Protein AF-A0AAW8TRD3-F1 (afdb_monomer_lite)

Foldseek 3Di:
DKDKDWDDDLPHIDIDIDDDPDDVVVVVVVVVVVRVLCCLADPPPDCNRQVNVVVVCPPPDDDDGDPVNVVVVVVQVVQCPDPPHPRDPD

Structure (mmCIF, N/CA/C/O backbone):
data_AF-A0AAW8TRD3-F1
#
_entry.id   AF-A0AAW8TRD3-F1
#
loop_
_atom_site.group_PDB
_atom_site.id
_atom_site.type_symbol
_atom_site.label_atom_id
_atom_site.label_alt_id
_atom_site.label_comp_id
_atom_site.label_asym_id
_atom_site.label_entity_id
_atom_site.label_seq_id
_atom_site.pdbx_PDB_ins_code
_atom_site.Cartn_x
_atom_site.Cartn_y
_atom_site.Cartn_z
_atom_site.occupancy
_atom_site.B_iso_or_equiv
_atom_site.auth_seq_id
_atom_site.auth_comp_id
_atom_site.auth_asym_id
_atom_site.auth_atom_id
_atom_site.pdbx_PDB_model_num
ATOM 1 N N . MET A 1 1 ? 24.884 0.362 -15.402 1.00 78.31 1 MET A N 1
ATOM 2 C CA . MET A 1 1 ? 24.105 1.121 -16.416 1.00 78.31 1 MET A CA 1
ATOM 3 C C . MET A 1 1 ? 23.114 1.993 -15.671 1.00 78.31 1 MET A C 1
ATOM 5 O O . MET A 1 1 ? 22.435 1.497 -14.782 1.00 78.31 1 MET A O 1
ATOM 9 N N . GLN A 1 2 ? 23.043 3.278 -16.016 1.00 90.31 2 GLN A N 1
ATOM 10 C CA . GLN A 1 2 ? 22.176 4.237 -15.331 1.00 90.31 2 GLN A CA 1
ATOM 11 C C . GLN A 1 2 ? 20.877 4.424 -16.107 1.00 90.31 2 GLN A C 1
ATOM 13 O O . GLN A 1 2 ? 20.908 4.638 -17.320 1.00 90.31 2 GLN A O 1
ATOM 18 N N . ALA A 1 3 ? 19.745 4.347 -15.416 1.00 95.81 3 ALA A N 1
ATOM 19 C CA . ALA A 1 3 ? 18.433 4.564 -16.008 1.00 95.81 3 ALA A CA 1
ATOM 20 C C . ALA A 1 3 ? 17.483 5.226 -15.006 1.00 95.81 3 ALA A C 1
ATOM 22 O O . ALA A 1 3 ? 17.605 5.036 -13.797 1.00 95.81 3 ALA A O 1
ATOM 23 N N . SER A 1 4 ? 16.507 5.977 -15.509 1.00 96.88 4 SER A N 1
ATOM 24 C CA . SER A 1 4 ? 15.442 6.564 -14.698 1.00 96.88 4 SER A CA 1
ATOM 25 C C . SER A 1 4 ? 14.066 6.328 -15.304 1.00 96.88 4 SER A C 1
ATOM 27 O O . SER A 1 4 ? 13.921 6.146 -16.514 1.00 96.88 4 SER A O 1
ATOM 29 N N . LYS A 1 5 ? 13.048 6.337 -14.444 1.00 97.56 5 LYS A N 1
ATOM 30 C CA . LYS A 1 5 ? 11.639 6.241 -14.822 1.00 97.56 5 LYS A CA 1
ATOM 31 C C . LYS A 1 5 ? 10.782 7.047 -13.851 1.00 97.56 5 LYS A C 1
ATOM 33 O O . LYS A 1 5 ? 11.082 7.110 -12.662 1.00 97.56 5 LYS A O 1
ATOM 38 N N . GLN A 1 6 ? 9.709 7.631 -14.374 1.00 97.94 6 GLN A N 1
ATOM 39 C CA . GLN A 1 6 ? 8.691 8.325 -13.594 1.00 97.94 6 GLN A CA 1
ATOM 40 C C . GLN A 1 6 ? 7.339 7.626 -13.770 1.00 97.94 6 GLN A C 1
ATOM 42 O O . GLN A 1 6 ? 6.959 7.274 -14.890 1.00 97.94 6 GLN A O 1
ATOM 47 N N . TRP A 1 7 ? 6.591 7.471 -12.679 1.00 98.06 7 TRP A N 1
ATOM 48 C CA . TRP A 1 7 ? 5.189 7.052 -12.689 1.00 98.06 7 TRP A CA 1
ATOM 49 C C . TRP A 1 7 ? 4.299 8.164 -12.146 1.00 98.06 7 TRP A C 1
ATOM 51 O O . TRP A 1 7 ? 4.659 8.837 -11.185 1.00 98.06 7 TRP A O 1
ATOM 61 N N . ARG A 1 8 ? 3.098 8.320 -12.711 1.00 96.75 8 ARG A N 1
ATOM 62 C CA . ARG A 1 8 ? 2.026 9.128 -12.116 1.00 96.75 8 ARG A CA 1
ATOM 63 C C . ARG A 1 8 ? 0.989 8.191 -11.500 1.00 96.75 8 ARG A C 1
ATOM 65 O O . ARG A 1 8 ? 0.157 7.645 -12.219 1.00 96.75 8 ARG A O 1
ATOM 72 N N . MET A 1 9 ? 1.066 7.975 -10.189 1.00 94.12 9 MET A N 1
ATOM 73 C CA . MET A 1 9 ? 0.266 6.995 -9.438 1.00 94.12 9 MET A CA 1
ATOM 74 C C . MET A 1 9 ? 0.003 7.497 -8.013 1.00 94.12 9 MET A C 1
ATOM 76 O O . MET A 1 9 ? 0.690 8.399 -7.544 1.00 94.12 9 MET A O 1
ATOM 80 N N . MET A 1 10 ? -0.996 6.932 -7.321 1.00 92.31 10 MET A N 1
ATOM 81 C CA . MET A 1 10 ? -1.291 7.244 -5.908 1.00 92.31 10 MET A CA 1
ATOM 82 C C . MET A 1 10 ? -1.456 8.754 -5.619 1.00 92.31 10 MET A C 1
ATOM 84 O O . MET A 1 10 ? -1.114 9.239 -4.546 1.00 92.31 10 MET A O 1
ATOM 88 N N . GLY A 1 11 ? -1.954 9.521 -6.597 1.00 93.75 11 GLY A N 1
ATOM 89 C CA . GLY A 1 11 ? -2.145 10.972 -6.473 1.00 93.75 11 GLY A CA 1
ATOM 90 C C . GLY A 1 11 ? -0.868 11.820 -6.569 1.00 93.75 11 GLY A C 1
AT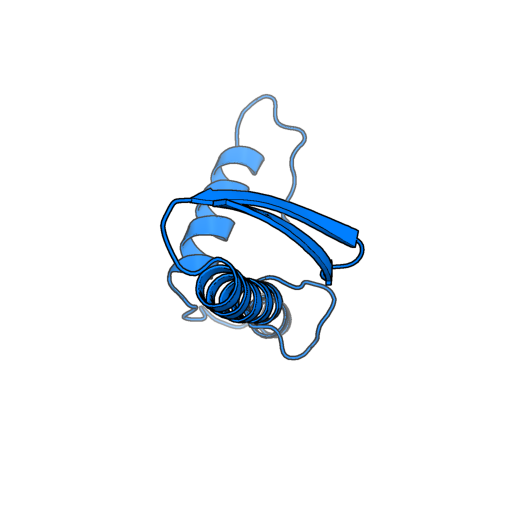OM 91 O O . GLY A 1 11 ? -0.938 13.023 -6.334 1.00 93.75 11 GLY A O 1
ATOM 92 N N . THR A 1 12 ? 0.276 11.237 -6.937 1.00 96.12 12 THR A N 1
ATOM 93 C CA . THR A 1 12 ? 1.573 11.926 -7.015 1.00 96.12 12 THR A CA 1
ATOM 94 C C . THR A 1 12 ? 2.404 11.471 -8.226 1.00 96.12 12 THR A C 1
ATOM 96 O O . THR A 1 12 ? 1.963 10.649 -9.037 1.00 96.12 12 THR A O 1
ATOM 99 N N . PHE A 1 13 ? 3.605 12.033 -8.366 1.00 97.81 13 PHE A N 1
ATOM 100 C CA . PHE A 1 13 ? 4.670 11.511 -9.216 1.00 97.81 13 PHE A CA 1
ATOM 101 C C . PHE A 1 13 ? 5.666 10.715 -8.364 1.00 97.81 13 PHE A C 1
ATOM 103 O O . PHE A 1 13 ? 6.007 11.123 -7.255 1.00 97.81 13 PHE A O 1
ATOM 110 N N . ILE A 1 14 ? 6.105 9.571 -8.880 1.00 97.69 14 ILE A N 1
ATOM 111 C CA . ILE A 1 14 ? 7.125 8.710 -8.281 1.00 97.69 14 ILE A CA 1
ATOM 112 C C . ILE A 1 14 ? 8.288 8.665 -9.265 1.00 97.69 14 ILE A C 1
ATOM 114 O O . ILE A 1 14 ? 8.143 8.110 -10.352 1.00 97.69 14 ILE A O 1
ATOM 118 N N . ASP A 1 15 ? 9.418 9.251 -8.887 1.00 97.56 15 ASP A N 1
ATOM 119 C CA . ASP A 1 15 ? 10.653 9.250 -9.669 1.00 97.56 15 ASP A CA 1
ATOM 120 C C . ASP A 1 15 ? 11.620 8.206 -9.115 1.00 97.56 15 ASP A C 1
ATOM 122 O O . ASP A 1 15 ? 11.914 8.195 -7.918 1.00 97.56 15 ASP A O 1
ATOM 126 N N . LEU A 1 16 ? 12.142 7.341 -9.983 1.00 96.88 16 LEU A N 1
ATOM 127 C CA . LEU A 1 16 ? 13.156 6.361 -9.618 1.00 96.88 16 LEU A CA 1
ATOM 128 C C . LEU A 1 16 ? 14.342 6.433 -10.569 1.00 96.88 16 LEU A C 1
ATOM 130 O O . LEU A 1 16 ? 14.184 6.477 -11.789 1.00 96.88 16 LEU A O 1
ATOM 134 N N . TRP A 1 17 ? 15.534 6.386 -9.988 1.00 96.50 17 TRP A N 1
ATOM 135 C CA . TRP A 1 17 ? 16.798 6.265 -10.695 1.00 96.50 17 TRP A CA 1
ATOM 136 C C . TRP A 1 17 ? 17.531 5.027 -10.191 1.00 96.50 17 TRP A C 1
ATOM 138 O O . TRP A 1 17 ? 17.544 4.753 -8.990 1.00 96.50 17 TRP A O 1
ATOM 148 N N . ILE A 1 18 ? 18.117 4.270 -11.110 1.00 94.62 18 ILE A N 1
ATOM 149 C CA . ILE A 1 18 ? 18.801 3.014 -10.825 1.00 94.62 18 ILE A CA 1
ATOM 150 C C . ILE A 1 18 ? 20.152 3.039 -11.536 1.00 94.62 18 ILE A C 1
ATOM 152 O O . ILE A 1 18 ? 20.212 3.315 -12.735 1.00 94.62 18 ILE A O 1
ATOM 156 N N . ASP A 1 19 ? 21.215 2.701 -10.806 1.00 94.88 19 ASP A N 1
ATOM 157 C CA . ASP A 1 19 ? 22.495 2.287 -11.382 1.00 94.88 19 ASP A CA 1
ATOM 158 C C . ASP A 1 19 ? 22.691 0.803 -11.105 1.00 94.88 19 ASP A C 1
ATOM 160 O O . ASP A 1 19 ? 22.802 0.377 -9.953 1.00 94.88 19 ASP A O 1
ATOM 164 N N . SER A 1 20 ? 22.649 -0.001 -12.159 1.00 92.31 20 SER A N 1
ATOM 165 C CA . SER A 1 20 ? 22.790 -1.446 -12.050 1.00 92.31 20 SER A CA 1
ATOM 166 C C . SER A 1 20 ? 23.418 -2.023 -13.305 1.00 92.31 20 SER A C 1
ATOM 168 O O . SER A 1 20 ? 23.180 -1.540 -14.411 1.00 92.31 20 SER A O 1
ATOM 170 N N . ASP A 1 21 ? 24.200 -3.084 -13.148 1.00 93.00 21 ASP A N 1
ATOM 171 C CA . ASP A 1 21 ? 24.690 -3.882 -14.276 1.00 93.00 21 ASP A CA 1
ATOM 172 C C . ASP A 1 21 ? 23.626 -4.857 -14.811 1.00 93.00 21 ASP A C 1
ATOM 174 O O . ASP A 1 21 ? 23.846 -5.545 -15.807 1.00 93.00 21 ASP A O 1
ATOM 178 N N . LEU A 1 22 ? 22.463 -4.921 -14.154 1.00 92.38 22 LEU A N 1
ATOM 179 C CA . LEU A 1 22 ? 21.309 -5.698 -14.586 1.00 92.38 22 LEU A CA 1
ATOM 180 C C . LEU A 1 22 ? 20.471 -4.955 -15.636 1.00 92.38 22 LEU A C 1
ATOM 182 O O . LEU A 1 22 ? 20.631 -3.764 -15.893 1.00 92.38 22 LEU A O 1
ATOM 186 N N . ASP A 1 23 ? 19.521 -5.685 -16.214 1.00 94.00 23 ASP A N 1
ATOM 187 C CA . ASP A 1 23 ? 18.538 -5.156 -17.155 1.00 94.00 23 ASP A CA 1
ATOM 188 C C . ASP A 1 23 ? 17.556 -4.199 -16.452 1.00 94.00 23 ASP A C 1
ATOM 190 O O . ASP A 1 23 ? 16.585 -4.623 -15.814 1.00 94.00 23 ASP A O 1
ATOM 194 N N . CYS A 1 24 ? 17.823 -2.895 -16.566 1.00 94.12 24 CYS A N 1
ATOM 195 C CA . CYS A 1 24 ? 17.015 -1.848 -15.944 1.00 94.12 24 CYS A CA 1
ATOM 196 C C . CYS A 1 24 ? 15.548 -1.863 -16.404 1.00 94.12 24 CYS A C 1
ATOM 198 O O . CYS A 1 24 ? 14.671 -1.535 -15.606 1.00 94.12 24 CYS A O 1
ATOM 200 N N . GLU A 1 25 ? 15.246 -2.264 -17.646 1.00 93.62 25 GLU A N 1
ATOM 201 C CA . GLU A 1 25 ? 13.859 -2.314 -18.129 1.00 93.62 25 GLU A CA 1
ATOM 202 C C . GLU A 1 25 ? 13.056 -3.381 -17.388 1.00 93.62 25 GLU A C 1
ATOM 204 O O . GLU A 1 25 ? 11.948 -3.106 -16.919 1.00 93.62 25 GLU A O 1
ATOM 209 N N . LYS A 1 26 ? 13.637 -4.572 -17.196 1.00 95.25 26 LYS A N 1
ATOM 210 C CA . LYS A 1 26 ? 13.006 -5.636 -16.400 1.00 95.25 26 LYS A CA 1
ATOM 211 C C . LYS A 1 26 ? 12.789 -5.215 -14.952 1.00 95.25 26 LYS A C 1
ATOM 213 O O . LYS A 1 26 ? 11.732 -5.498 -14.392 1.00 95.25 26 LYS A O 1
ATOM 218 N N . ILE A 1 27 ? 13.751 -4.508 -14.355 1.00 96.19 27 ILE A N 1
ATOM 219 C CA . ILE A 1 27 ? 13.597 -3.978 -12.995 1.00 96.19 27 ILE A CA 1
ATOM 220 C C . ILE A 1 27 ? 12.421 -2.998 -12.941 1.00 96.19 27 ILE A C 1
ATOM 222 O O . ILE A 1 27 ? 11.559 -3.115 -12.072 1.00 96.19 27 ILE A O 1
ATOM 226 N N . PHE A 1 28 ? 12.331 -2.069 -13.893 1.00 97.44 28 PHE A N 1
ATOM 227 C CA . PHE A 1 28 ? 11.224 -1.119 -13.938 1.00 97.44 28 PHE A CA 1
ATOM 228 C C . PHE A 1 28 ? 9.862 -1.773 -14.178 1.00 97.44 28 PHE A C 1
ATOM 230 O O . PHE A 1 28 ? 8.865 -1.237 -13.692 1.00 97.44 28 PHE A O 1
ATOM 237 N N . ILE A 1 29 ? 9.783 -2.882 -14.917 1.00 97.12 29 ILE A N 1
ATOM 238 C CA . ILE A 1 29 ? 8.537 -3.652 -15.072 1.00 97.12 29 ILE A CA 1
ATOM 239 C C . ILE A 1 29 ? 8.115 -4.223 -13.717 1.00 97.12 29 ILE A C 1
ATOM 241 O O . ILE A 1 29 ? 7.021 -3.908 -13.257 1.00 97.12 29 ILE A O 1
ATOM 245 N N . ASN A 1 30 ? 9.017 -4.926 -13.026 1.00 97.19 30 ASN A N 1
ATOM 246 C CA . ASN A 1 30 ? 8.727 -5.511 -11.713 1.00 97.19 30 ASN A CA 1
ATOM 247 C C . ASN A 1 30 ? 8.278 -4.452 -10.694 1.00 97.19 30 ASN A C 1
ATOM 249 O O . ASN A 1 30 ? 7.298 -4.649 -9.982 1.00 97.19 30 ASN A O 1
ATOM 253 N N . ILE A 1 31 ? 8.949 -3.295 -10.668 1.00 97.12 31 ILE A N 1
ATOM 254 C CA . ILE A 1 31 ? 8.572 -2.177 -9.790 1.00 97.12 31 ILE A CA 1
ATOM 255 C C . ILE A 1 31 ? 7.203 -1.610 -10.172 1.00 97.12 31 ILE A C 1
ATOM 257 O O . ILE A 1 31 ? 6.431 -1.234 -9.296 1.00 97.12 31 ILE A O 1
ATOM 261 N N . THR A 1 32 ? 6.872 -1.551 -11.465 1.00 97.75 32 THR A N 1
ATOM 262 C CA . THR A 1 32 ? 5.546 -1.087 -11.903 1.00 97.75 32 THR A CA 1
ATOM 263 C C . THR A 1 32 ? 4.451 -2.020 -11.384 1.00 97.75 32 THR A C 1
ATOM 265 O O . THR A 1 32 ? 3.454 -1.538 -10.847 1.00 97.75 32 THR A O 1
ATOM 268 N N . ASP A 1 33 ? 4.651 -3.333 -11.496 1.00 98.06 33 ASP A N 1
ATOM 269 C CA . ASP A 1 33 ? 3.696 -4.333 -11.011 1.00 98.06 33 ASP A CA 1
ATOM 270 C C . ASP A 1 33 ? 3.536 -4.261 -9.487 1.00 98.06 33 ASP A C 1
ATOM 272 O O . ASP A 1 33 ? 2.417 -4.297 -8.969 1.00 98.06 33 ASP A O 1
ATOM 276 N N . GLU A 1 34 ? 4.640 -4.069 -8.763 1.00 97.06 34 GLU A N 1
ATOM 277 C CA . GLU A 1 34 ? 4.618 -3.903 -7.311 1.00 97.06 34 GLU A CA 1
ATOM 278 C C . GLU A 1 34 ? 3.901 -2.609 -6.893 1.00 97.06 34 GLU A C 1
ATOM 280 O O . GLU A 1 34 ? 3.032 -2.644 -6.022 1.00 97.06 34 GLU A O 1
ATOM 285 N N . LEU A 1 35 ? 4.156 -1.477 -7.560 1.00 97.19 35 LEU A N 1
ATOM 286 C CA . LEU A 1 35 ? 3.435 -0.220 -7.314 1.00 97.19 35 LEU A CA 1
ATOM 287 C C . LEU A 1 35 ? 1.925 -0.361 -7.552 1.00 97.19 35 LEU A C 1
ATOM 289 O O . LEU A 1 35 ? 1.126 0.195 -6.793 1.00 97.19 35 LEU A O 1
ATOM 293 N N . LEU A 1 36 ? 1.514 -1.104 -8.583 1.00 97.06 36 LEU A N 1
ATOM 294 C CA . LEU A 1 36 ? 0.100 -1.382 -8.852 1.00 97.06 36 LEU A CA 1
ATOM 295 C C . LEU A 1 36 ? -0.520 -2.245 -7.747 1.00 97.06 36 LEU A C 1
ATOM 297 O O . LEU A 1 36 ? -1.612 -1.924 -7.270 1.00 97.06 36 LEU A O 1
ATOM 301 N N . ALA A 1 37 ? 0.183 -3.286 -7.294 1.00 96.50 37 ALA A N 1
ATOM 302 C CA . ALA A 1 37 ? -0.262 -4.139 -6.194 1.00 96.50 37 ALA A CA 1
ATOM 303 C C . ALA A 1 37 ? -0.394 -3.357 -4.876 1.00 96.50 37 ALA A C 1
ATOM 305 O O . ALA A 1 37 ? -1.410 -3.468 -4.187 1.00 96.50 37 ALA A O 1
ATOM 306 N N . LEU A 1 38 ? 0.583 -2.501 -4.556 1.00 96.06 38 LEU A N 1
ATOM 307 C CA . LEU A 1 38 ? 0.527 -1.609 -3.396 1.00 96.06 38 LEU A CA 1
ATOM 308 C C . LEU A 1 38 ? -0.664 -0.647 -3.494 1.00 96.06 38 LEU A C 1
ATOM 310 O O . LEU A 1 38 ? -1.380 -0.462 -2.513 1.00 96.06 38 LEU A O 1
ATOM 314 N N . ASN A 1 39 ? -0.934 -0.074 -4.670 1.00 96.19 39 ASN A N 1
ATOM 315 C CA . ASN A 1 39 ? -2.087 0.808 -4.857 1.00 96.19 39 ASN A CA 1
ATOM 316 C C . ASN A 1 39 ? -3.416 0.058 -4.648 1.00 96.19 39 ASN A C 1
ATOM 318 O O . ASN A 1 39 ? -4.319 0.581 -3.995 1.00 96.19 39 ASN A O 1
ATOM 322 N N . GLN A 1 40 ? -3.520 -1.180 -5.137 1.00 97.31 40 GLN A N 1
ATOM 323 C CA . GLN A 1 40 ? -4.695 -2.030 -4.925 1.00 97.31 40 GLN A CA 1
ATOM 324 C C . GLN A 1 40 ? -4.869 -2.445 -3.454 1.00 97.31 40 GLN A C 1
ATOM 326 O O . GLN A 1 40 ? -5.991 -2.661 -3.006 1.00 97.31 40 GLN A O 1
ATOM 331 N N . CYS A 1 41 ? -3.787 -2.546 -2.688 1.00 97.12 41 CY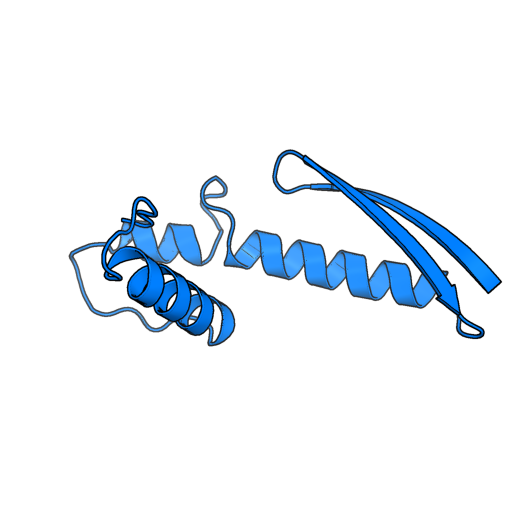S A N 1
ATOM 332 C CA . CYS A 1 41 ? -3.845 -2.864 -1.263 1.00 97.12 41 CYS A CA 1
ATOM 333 C C . CYS A 1 41 ? -4.232 -1.636 -0.419 1.00 97.12 41 CYS A C 1
ATOM 335 O O . CYS A 1 41 ? -5.161 -1.688 0.386 1.00 97.12 41 CYS A O 1
ATOM 337 N N . PHE A 1 42 ? -3.551 -0.507 -0.639 1.00 96.81 42 PHE A N 1
ATOM 338 C CA . PHE A 1 42 ? -3.496 0.602 0.318 1.00 96.81 42 PHE A CA 1
ATOM 339 C C . PHE A 1 42 ? -4.272 1.862 -0.082 1.00 96.81 42 PHE A C 1
ATOM 341 O O . PHE A 1 42 ? -4.357 2.794 0.717 1.00 96.81 42 PHE A O 1
ATOM 348 N N . SER A 1 43 ? -4.819 1.949 -1.297 1.00 96.56 43 SER A N 1
ATOM 349 C CA . SER A 1 43 ? -5.518 3.165 -1.725 1.00 96.56 43 SER A CA 1
ATOM 350 C C . SER A 1 43 ? -6.809 3.387 -0.934 1.00 96.56 43 SER A C 1
ATOM 352 O O . SER A 1 43 ? -7.765 2.632 -1.070 1.00 96.56 43 SER A O 1
ATOM 354 N N . ALA A 1 44 ? -6.879 4.479 -0.173 1.00 94.56 44 ALA A N 1
ATOM 355 C CA . ALA A 1 44 ? -8.107 4.927 0.493 1.00 94.56 44 ALA A CA 1
ATOM 356 C C . ALA A 1 44 ? -9.110 5.609 -0.462 1.00 94.56 44 ALA A C 1
ATOM 358 O O . ALA A 1 44 ? -10.196 5.993 -0.049 1.00 94.56 44 ALA A O 1
ATOM 359 N N . ASN A 1 45 ? -8.743 5.787 -1.735 1.00 93.81 45 ASN A N 1
ATOM 360 C CA . ASN A 1 45 ? -9.551 6.504 -2.729 1.00 93.81 45 ASN A CA 1
ATOM 361 C C . ASN A 1 45 ? -10.043 5.589 -3.858 1.00 93.81 45 ASN A C 1
ATOM 363 O O . ASN A 1 45 ? -10.573 6.065 -4.861 1.00 93.81 45 ASN A O 1
ATOM 367 N N . GLN A 1 46 ? -9.813 4.282 -3.740 1.00 94.94 46 GLN A N 1
ATOM 368 C CA . GLN A 1 46 ? -10.208 3.300 -4.737 1.00 94.94 46 GLN A CA 1
ATOM 369 C C . GLN A 1 46 ? -11.103 2.258 -4.077 1.00 94.94 46 GLN A C 1
ATOM 371 O O . GLN A 1 46 ? -10.627 1.453 -3.292 1.00 94.94 46 GLN A O 1
ATOM 376 N N . GLU A 1 47 ? -12.384 2.239 -4.439 1.00 95.75 47 GLU A N 1
ATOM 377 C CA . GLU A 1 47 ? -13.394 1.360 -3.822 1.00 95.75 47 GLU A CA 1
ATOM 378 C C . GLU A 1 47 ? -13.059 -0.131 -3.908 1.00 95.75 47 GLU A C 1
ATOM 380 O O . GLU A 1 47 ? -13.441 -0.921 -3.051 1.00 95.75 47 GLU A O 1
ATOM 385 N N . THR A 1 48 ? -12.326 -0.531 -4.946 1.00 95.75 48 THR A N 1
ATOM 386 C CA . THR A 1 48 ? -11.911 -1.925 -5.111 1.00 95.75 48 THR A CA 1
ATOM 387 C C . THR A 1 48 ? -10.695 -2.293 -4.267 1.00 95.75 48 THR A C 1
ATOM 389 O O . THR A 1 48 ? -10.335 -3.471 -4.249 1.00 95.75 48 THR A O 1
ATOM 392 N N . SER A 1 49 ? -10.049 -1.340 -3.589 1.00 97.81 49 SER A N 1
ATOM 393 C CA . SER A 1 49 ? -8.866 -1.624 -2.782 1.00 97.81 49 SER A CA 1
ATOM 394 C C . SER A 1 49 ? -9.198 -2.478 -1.562 1.00 97.81 49 SER A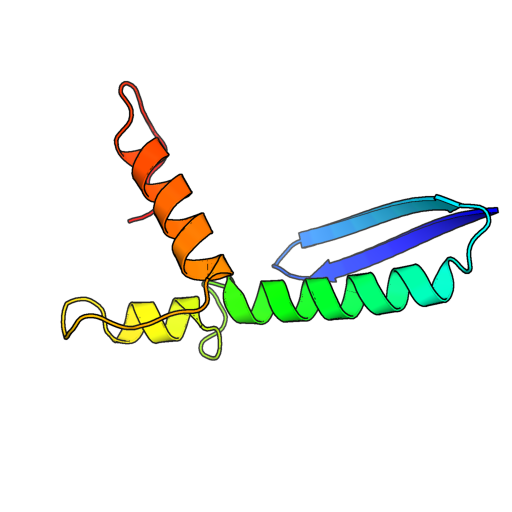 C 1
ATOM 396 O O . SER A 1 49 ? -10.315 -2.447 -1.042 1.00 97.81 49 SER A O 1
ATOM 398 N N . GLU A 1 50 ? -8.216 -3.237 -1.084 1.00 98.00 50 GLU A N 1
ATOM 399 C CA . GLU A 1 50 ? -8.389 -4.057 0.117 1.00 98.00 50 GLU A CA 1
ATOM 400 C C . GLU A 1 50 ? -8.698 -3.193 1.351 1.00 98.00 50 GLU A C 1
ATOM 402 O O . GLU A 1 50 ? -9.621 -3.498 2.107 1.00 98.00 50 GLU A O 1
ATOM 407 N N . LEU A 1 51 ? -7.986 -2.070 1.515 1.00 97.94 51 LEU A N 1
ATOM 408 C CA . LEU A 1 51 ? -8.244 -1.110 2.589 1.00 97.94 51 LEU A CA 1
ATOM 409 C C . LEU A 1 51 ? -9.687 -0.581 2.566 1.00 97.94 51 LEU A C 1
ATOM 411 O O . LEU A 1 51 ? -10.316 -0.482 3.619 1.00 97.94 51 LEU A O 1
ATOM 415 N N . MET A 1 52 ? -10.237 -0.257 1.392 1.00 97.50 52 MET A N 1
ATOM 416 C CA . MET A 1 52 ? -11.612 0.244 1.302 1.00 97.50 52 MET A CA 1
ATOM 417 C C . MET A 1 52 ? -12.644 -0.842 1.584 1.00 97.50 52 MET A C 1
ATOM 419 O O . MET A 1 52 ? -13.609 -0.588 2.303 1.00 97.50 52 MET A O 1
ATOM 423 N N . GLN A 1 53 ? -12.419 -2.067 1.110 1.00 96.62 53 GLN A N 1
ATOM 424 C CA . GLN A 1 53 ? -13.271 -3.207 1.456 1.00 96.62 53 GLN A CA 1
ATOM 425 C C . GLN A 1 53 ? -13.300 -3.459 2.972 1.00 96.62 53 GLN A C 1
ATOM 427 O O . GLN A 1 53 ? -14.368 -3.724 3.524 1.00 96.62 53 GLN A O 1
ATOM 432 N N . LEU A 1 54 ? -12.159 -3.314 3.657 1.00 96.94 54 LEU A N 1
ATOM 433 C CA . LEU A 1 54 ? -12.094 -3.362 5.119 1.00 96.94 54 LEU A CA 1
ATOM 434 C C . LEU A 1 54 ? -12.914 -2.230 5.758 1.00 96.94 54 LEU A C 1
ATOM 436 O O . LEU A 1 54 ? -13.701 -2.490 6.668 1.00 96.94 54 LEU A O 1
ATOM 440 N N . ASN A 1 55 ? -12.763 -0.993 5.276 1.00 96.06 55 ASN A N 1
ATOM 441 C CA . ASN A 1 55 ? -13.494 0.164 5.802 1.00 96.06 55 ASN A CA 1
ATOM 442 C C . ASN A 1 55 ? -15.017 0.007 5.668 1.00 96.06 55 ASN A C 1
ATOM 444 O O . ASN A 1 55 ? -15.749 0.362 6.591 1.00 96.06 55 ASN A O 1
ATOM 448 N N . HIS A 1 56 ? -15.506 -0.582 4.573 1.00 96.25 56 HIS A N 1
ATOM 449 C CA . HIS A 1 56 ? -16.937 -0.864 4.379 1.00 96.25 56 HIS A CA 1
ATOM 450 C C . HIS A 1 56 ? -17.518 -1.852 5.402 1.00 96.25 56 HIS A C 1
ATOM 452 O O . HIS A 1 56 ? -18.725 -1.858 5.632 1.00 96.25 56 HIS A O 1
ATOM 458 N N . LEU A 1 57 ? -16.675 -2.669 6.039 1.00 96.06 57 LEU A N 1
ATOM 459 C CA . LEU A 1 57 ? -17.060 -3.618 7.089 1.00 96.06 57 LEU A CA 1
ATOM 460 C C . LEU A 1 57 ? -16.780 -3.088 8.508 1.00 96.06 57 LEU A C 1
ATOM 462 O O . LEU A 1 57 ? -16.879 -3.841 9.485 1.00 96.06 57 LEU A O 1
ATOM 466 N N . ALA A 1 58 ? -16.446 -1.800 8.651 1.00 94.56 58 ALA A N 1
ATOM 467 C CA . ALA A 1 58 ? -16.149 -1.190 9.941 1.00 94.56 58 ALA A CA 1
ATOM 468 C C . ALA A 1 58 ? -17.311 -1.362 10.935 1.00 94.56 58 ALA A C 1
ATOM 470 O O . ALA A 1 58 ? -18.466 -1.051 10.650 1.00 94.56 58 ALA A O 1
ATOM 471 N N . GLY A 1 59 ? -16.994 -1.868 12.129 1.00 94.50 59 GLY A N 1
ATOM 472 C CA . GLY A 1 59 ? -17.973 -2.086 13.199 1.00 94.50 59 GLY A CA 1
ATOM 473 C C . GLY A 1 59 ? -18.910 -3.285 13.005 1.00 94.50 59 GLY A C 1
ATOM 474 O O . GLY A 1 59 ? -19.765 -3.501 13.860 1.00 94.50 59 GLY A O 1
ATOM 475 N N . VAL A 1 60 ? -18.756 -4.076 11.935 1.00 97.12 60 VAL A N 1
ATOM 476 C CA . VAL A 1 60 ? -19.615 -5.242 11.659 1.00 97.12 60 VAL A CA 1
ATOM 477 C C . VAL A 1 60 ? -19.026 -6.527 12.243 1.00 97.12 60 VAL A C 1
ATOM 479 O O . VAL A 1 60 ? -19.643 -7.165 13.095 1.00 97.12 60 VAL A O 1
ATOM 482 N N . CYS A 1 61 ? -17.833 -6.930 11.798 1.00 94.19 61 CYS A N 1
ATOM 483 C CA . CYS A 1 61 ? -17.165 -8.151 12.254 1.00 94.19 61 CYS A CA 1
ATOM 484 C C . CYS A 1 61 ? -15.640 -8.077 12.042 1.00 94.19 61 CYS A C 1
ATOM 486 O O . CYS A 1 61 ? -15.163 -7.214 11.304 1.00 94.19 61 CYS A O 1
ATOM 488 N N . PRO A 1 62 ? -14.848 -8.965 12.674 1.00 96.06 62 PRO A N 1
ATOM 489 C CA . PRO A 1 62 ? -13.434 -9.109 12.342 1.00 96.06 62 PRO A CA 1
ATOM 490 C C . PRO A 1 62 ? -13.252 -9.565 10.890 1.00 96.06 62 PRO A C 1
ATOM 492 O O . PRO A 1 62 ? -13.900 -10.515 10.451 1.00 96.06 62 PRO A O 1
ATOM 495 N N . VAL A 1 63 ? -12.330 -8.926 10.170 1.00 96.50 63 VAL A N 1
ATOM 496 C CA . VAL A 1 63 ? -12.022 -9.223 8.765 1.00 96.50 63 VAL A CA 1
ATOM 497 C C . VAL A 1 63 ? -10.566 -9.664 8.657 1.00 96.50 63 VAL A C 1
ATOM 499 O O . VAL A 1 63 ? -9.670 -8.999 9.178 1.00 96.50 63 VAL A O 1
ATOM 502 N N . ALA A 1 64 ? -10.326 -10.797 7.997 1.00 96.69 64 ALA A N 1
ATOM 503 C CA . ALA A 1 64 ? -8.977 -11.219 7.638 1.00 96.69 64 ALA A CA 1
ATOM 504 C C . ALA A 1 64 ? -8.501 -10.414 6.421 1.00 96.69 64 ALA A C 1
ATOM 506 O O . ALA A 1 64 ? -9.232 -10.297 5.441 1.00 96.69 64 ALA A O 1
ATOM 507 N N . VAL A 1 65 ? -7.281 -9.885 6.489 1.00 97.25 65 VAL A N 1
ATOM 508 C CA . VAL A 1 65 ? -6.666 -9.067 5.433 1.00 97.25 65 VAL A CA 1
ATOM 509 C C . VAL A 1 65 ? -5.276 -9.590 5.086 1.00 97.25 65 VAL A C 1
ATOM 511 O O . VAL A 1 65 ? -4.717 -10.426 5.806 1.00 97.25 65 VAL A O 1
ATOM 514 N N . SER A 1 66 ? -4.700 -9.089 3.999 1.00 97.75 66 SER A N 1
ATOM 515 C CA . SER A 1 66 ? -3.347 -9.411 3.576 1.00 97.75 66 SER A CA 1
ATOM 516 C C . SER A 1 66 ? -2.327 -9.090 4.678 1.00 97.75 66 SER A C 1
ATOM 518 O O . SER A 1 66 ? -2.485 -8.120 5.431 1.00 97.75 66 SER A O 1
ATOM 520 N N . PRO A 1 67 ? -1.230 -9.868 4.779 1.00 97.44 67 PRO A N 1
ATOM 521 C CA . PRO A 1 67 ? -0.187 -9.608 5.770 1.00 97.44 67 PRO A CA 1
ATOM 522 C C . PRO A 1 67 ? 0.408 -8.198 5.666 1.00 97.44 67 PRO A C 1
ATOM 524 O O . PRO A 1 67 ? 0.755 -7.596 6.682 1.00 97.44 67 PRO A O 1
ATOM 527 N N . ALA A 1 68 ? 0.498 -7.659 4.446 1.00 96.81 68 ALA A N 1
ATOM 528 C CA . ALA A 1 68 ? 0.998 -6.314 4.196 1.00 96.81 68 ALA A CA 1
ATOM 529 C C . ALA A 1 68 ? 0.061 -5.247 4.787 1.00 96.81 68 ALA A C 1
ATOM 531 O O . ALA A 1 68 ? 0.532 -4.362 5.507 1.00 96.81 68 ALA A O 1
ATOM 532 N N . LEU A 1 69 ? -1.254 -5.367 4.555 1.00 97.81 69 LEU A N 1
ATOM 533 C CA . LEU A 1 69 ? -2.246 -4.452 5.121 1.00 97.81 69 LEU A CA 1
ATOM 534 C C . LEU A 1 69 ? -2.277 -4.521 6.647 1.00 97.81 69 LEU A C 1
ATOM 536 O O . LEU A 1 69 ? -2.211 -3.489 7.319 1.00 97.81 69 LEU A O 1
ATOM 540 N N . PHE A 1 70 ? -2.289 -5.736 7.198 1.00 98.06 70 PHE A N 1
ATOM 541 C CA . PHE A 1 70 ? -2.267 -5.946 8.643 1.00 98.06 70 PHE A CA 1
ATOM 542 C C . PHE A 1 70 ? -1.034 -5.313 9.303 1.00 98.06 70 PHE A C 1
ATOM 544 O O . PHE A 1 70 ? -1.156 -4.613 10.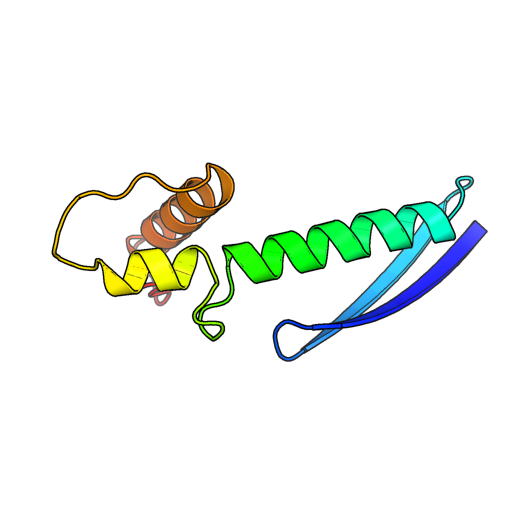312 1.00 98.06 70 PHE A O 1
ATOM 551 N N . SER A 1 71 ? 0.153 -5.537 8.728 1.00 98.00 71 SER A N 1
ATOM 552 C CA . SER A 1 71 ? 1.413 -4.984 9.233 1.00 98.00 71 SER A CA 1
ATOM 553 C C . SER A 1 71 ? 1.397 -3.454 9.235 1.00 98.00 71 SER A C 1
ATOM 555 O O . SER A 1 71 ? 1.683 -2.836 10.263 1.00 98.00 71 SER A O 1
ATOM 557 N N . LEU A 1 72 ? 0.980 -2.825 8.130 1.00 97.81 72 LEU A N 1
ATOM 558 C CA . LEU A 1 72 ? 0.982 -1.366 8.028 1.00 97.81 72 LEU A CA 1
ATOM 559 C C . LEU A 1 72 ? -0.039 -0.710 8.971 1.00 97.81 72 LEU A C 1
ATOM 561 O O . LEU A 1 72 ? 0.295 0.275 9.631 1.00 97.81 72 LEU A O 1
ATOM 565 N N . ILE A 1 73 ? -1.242 -1.279 9.110 1.00 97.62 73 ILE A N 1
ATOM 566 C CA . ILE A 1 73 ? -2.235 -0.814 10.096 1.00 97.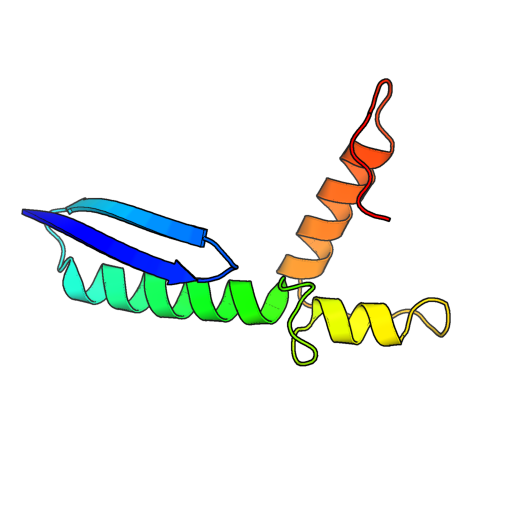62 73 ILE A CA 1
ATOM 567 C C . ILE A 1 73 ? -1.689 -0.968 11.519 1.00 97.62 73 ILE A C 1
ATOM 569 O O . ILE A 1 73 ? -1.857 -0.070 12.344 1.00 97.62 73 ILE A O 1
ATOM 573 N N . SER A 1 74 ? -1.002 -2.075 11.814 1.00 97.88 74 SER A N 1
ATOM 574 C CA . SER A 1 74 ? -0.404 -2.311 13.133 1.00 97.88 74 SER A CA 1
ATOM 575 C C . SER A 1 74 ? 0.652 -1.255 13.469 1.00 97.88 74 SER A C 1
ATOM 577 O O . SER A 1 74 ? 0.615 -0.682 14.560 1.00 97.88 74 SER A O 1
ATOM 579 N N . ILE A 1 75 ? 1.534 -0.936 12.516 1.00 98.00 75 ILE A N 1
ATOM 580 C CA . ILE A 1 75 ? 2.530 0.139 12.640 1.00 98.00 75 ILE A CA 1
ATOM 581 C C . ILE A 1 75 ? 1.832 1.490 12.848 1.00 98.00 75 ILE A C 1
ATOM 583 O O . ILE A 1 75 ? 2.136 2.208 13.803 1.00 98.00 75 ILE A O 1
ATOM 587 N N . GLY A 1 76 ? 0.861 1.833 11.998 1.00 97.69 76 GLY A N 1
ATOM 588 C CA . GLY A 1 76 ? 0.149 3.107 12.084 1.00 97.69 76 GLY A CA 1
ATOM 589 C C . GLY A 1 76 ? -0.612 3.272 13.403 1.00 97.69 76 GLY A C 1
ATOM 590 O O . GLY A 1 76 ? -0.552 4.337 14.017 1.00 97.69 76 GLY A O 1
ATOM 591 N N . LYS A 1 77 ? -1.238 2.204 13.910 1.00 97.44 77 LYS A N 1
ATOM 592 C CA . LYS A 1 77 ? -1.892 2.183 15.225 1.00 97.44 77 LYS A CA 1
ATOM 593 C C . LYS A 1 77 ? -0.886 2.370 16.358 1.00 97.44 77 LYS A C 1
ATOM 595 O O . LYS A 1 77 ? -1.138 3.169 17.256 1.00 97.44 77 LYS A O 1
ATOM 600 N N . GLN A 1 78 ? 0.249 1.670 16.319 1.00 97.81 78 GLN A N 1
ATOM 601 C CA . GLN A 1 78 ? 1.306 1.820 17.322 1.00 97.81 78 GLN A CA 1
ATOM 602 C C . GLN A 1 78 ? 1.760 3.282 17.425 1.00 97.81 78 GLN A C 1
ATOM 604 O O . GLN A 1 78 ? 1.831 3.829 18.524 1.00 97.81 78 GLN A O 1
ATOM 609 N N . HIS A 1 79 ? 2.027 3.928 16.289 1.00 97.38 79 HIS A N 1
ATOM 610 C CA . HIS A 1 79 ? 2.451 5.327 16.263 1.00 97.38 79 HIS A CA 1
ATOM 611 C C . HIS A 1 79 ? 1.325 6.307 16.607 1.00 97.38 79 HIS A C 1
ATOM 613 O O . HIS A 1 79 ? 1.599 7.336 17.223 1.00 97.38 79 HIS A O 1
ATOM 619 N N . SER A 1 80 ? 0.069 5.990 16.282 1.00 97.69 80 SER A N 1
ATOM 620 C CA . SER A 1 80 ? -1.080 6.815 16.685 1.00 97.69 80 SER A CA 1
ATOM 621 C C . SER A 1 80 ? -1.290 6.817 18.205 1.00 97.69 80 SER A C 1
ATOM 623 O O . SER A 1 80 ? -1.748 7.805 18.766 1.00 97.69 80 SER A O 1
ATOM 625 N N . LEU A 1 81 ? -0.910 5.735 18.895 1.00 97.12 81 LEU A N 1
ATOM 626 C CA . LEU A 1 81 ? -1.037 5.596 20.353 1.00 97.12 81 LEU A CA 1
ATOM 627 C C . LEU A 1 81 ? 0.196 6.068 21.148 1.00 97.12 81 LEU A C 1
ATOM 629 O O . LEU A 1 81 ? 0.143 6.116 22.379 1.00 97.12 81 LEU A O 1
ATOM 633 N N . ALA A 1 82 ? 1.310 6.390 20.483 1.00 96.50 82 ALA A N 1
ATOM 634 C CA . ALA A 1 82 ? 2.515 6.888 21.148 1.00 96.50 82 ALA A CA 1
ATOM 635 C C . ALA A 1 82 ? 2.270 8.265 21.802 1.00 96.50 82 ALA A C 1
ATOM 637 O O . ALA A 1 82 ? 1.428 9.033 21.345 1.00 96.50 82 ALA A O 1
ATOM 638 N N . GLN A 1 83 ? 3.009 8.607 22.863 1.00 93.88 83 GLN A N 1
ATOM 639 C CA . GLN A 1 83 ? 2.902 9.921 23.513 1.00 93.88 83 GLN A CA 1
ATOM 640 C C . GLN A 1 83 ? 4.242 10.676 23.490 1.00 93.88 83 GLN A C 1
ATOM 642 O O . GLN A 1 83 ? 5.248 10.104 23.913 1.00 93.88 83 GLN A O 1
ATOM 647 N N . PRO A 1 84 ? 4.264 11.956 23.060 1.00 90.38 84 PRO A N 1
ATOM 648 C CA . PRO A 1 84 ? 3.181 12.679 22.383 1.00 90.38 84 PRO A CA 1
ATOM 649 C C . PRO A 1 84 ? 3.079 12.257 20.904 1.00 90.38 84 PRO A C 1
ATOM 651 O O . PRO A 1 84 ? 4.092 12.217 20.209 1.00 90.38 84 PRO A O 1
ATOM 654 N N . SER A 1 85 ? 1.874 11.976 20.401 1.00 93.12 85 SER A N 1
ATOM 655 C CA . SER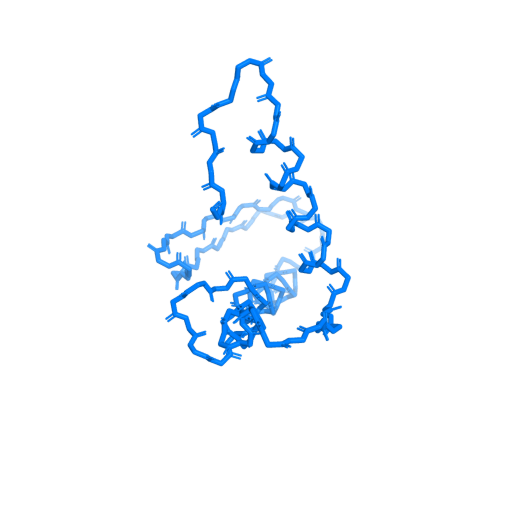 A 1 85 ? 1.647 11.722 18.971 1.00 93.12 85 SER A CA 1
ATOM 656 C C . SER A 1 85 ? 0.574 12.643 18.410 1.00 93.12 85 SER A C 1
ATOM 658 O O . SER A 1 85 ? -0.429 12.926 19.060 1.00 93.12 85 SER A O 1
ATOM 660 N N . HIS A 1 86 ? 0.811 13.107 17.184 1.00 95.25 86 HIS A N 1
ATOM 661 C CA . HIS A 1 86 ? -0.156 13.833 16.359 1.00 95.25 86 HIS A CA 1
ATOM 662 C C . HIS A 1 86 ? -0.567 13.027 15.118 1.00 95.25 86 HIS A C 1
ATOM 664 O O . HIS A 1 86 ? -1.324 13.523 14.287 1.00 95.25 86 HIS A O 1
ATOM 670 N N . LEU A 1 87 ? -0.042 11.809 14.957 1.00 97.06 87 LEU A N 1
ATOM 671 C CA . LEU A 1 87 ? -0.459 10.920 13.883 1.00 97.06 87 LEU A CA 1
ATOM 672 C C . LEU A 1 87 ? -1.799 10.290 14.271 1.00 97.06 87 LEU A C 1
ATOM 674 O O . LEU A 1 87 ? -1.903 9.706 15.344 1.00 97.06 87 LEU A O 1
ATOM 678 N N . ASN A 1 88 ? -2.792 10.373 13.387 1.00 95.75 88 ASN A N 1
ATOM 679 C CA . ASN A 1 88 ? -4.028 9.617 13.520 1.00 95.75 88 ASN A CA 1
ATOM 680 C C . ASN A 1 88 ? -4.362 8.915 12.199 1.00 95.75 88 ASN A C 1
ATOM 682 O O . ASN A 1 88 ? -4.546 9.583 11.182 1.00 95.75 88 ASN A O 1
ATOM 686 N N . ILE A 1 89 ? -4.435 7.582 12.225 1.00 94.88 89 ILE A N 1
ATOM 687 C CA . ILE A 1 89 ? -4.872 6.773 11.078 1.00 94.88 89 ILE A CA 1
ATOM 688 C C . ILE A 1 89 ? -6.360 6.373 11.138 1.00 94.88 89 ILE A C 1
ATOM 690 O O . ILE A 1 89 ? -6.856 5.831 10.153 1.00 94.88 89 ILE A O 1
ATOM 694 N N . ALA A 1 90 ? -7.041 6.603 12.271 1.00 90.56 90 ALA A N 1
ATOM 695 C CA . ALA A 1 90 ? -8.475 6.382 12.500 1.00 90.56 90 ALA A CA 1
ATOM 696 C C . ALA A 1 90 ? -8.958 7.164 13.738 1.00 90.56 90 ALA A C 1
ATOM 698 O O . ALA A 1 90 ? -8.560 6.799 14.867 1.00 90.56 90 ALA A O 1
#

Sequence (90 aa):
MQASKQWRMMGTFIDLWIDSDLDCEKIFINITDELLALNQCFSANQETSELMQLNHLAGVCPVAVSPALFSLISIGKQHSLAQPSHLNIA

InterPro domains:
  IPR003374 ApbE-like superfamily [G3DSA:3.10.520.10] (1-88)
  IPR003374 ApbE-like superfamily [SSF143631] (4-89)
  IPR024932 Flavin transferase ApbE [PF02424] (10-89)

Organism: NCBI:txid44008

Secondary structure (DSSP, 8-state):
-EEEEEEEETTEEEEEEEE-SS-HHHHHHHHHHHHHHHHHHH-TT-TTSHHHHHHHTTTT------HHHHHHHHHHHHHHTSSS------

pLDDT: mean 95.91, std 2.62, range [78.31, 98.06]

Radius of gyration: 16.89 Å; chains: 1; bounding box: 44×25×42 Å